Protein AF-A0AAE9XHF4-F1 (afdb_monomer_lite)

Radius of gyration: 21.57 Å; chains: 1; bounding box: 37×37×73 Å

pLDDT: mean 84.26, std 21.68, range [35.44, 98.69]

Structure (mmCIF, N/CA/C/O backbone):
data_AF-A0AAE9XHF4-F1
#
_entry.id   AF-A0AAE9XHF4-F1
#
loop_
_atom_site.group_PDB
_atom_site.id
_atom_site.type_symbol
_atom_site.label_atom_id
_atom_site.label_alt_id
_atom_site.label_comp_id
_atom_site.label_asym_id
_atom_site.label_entity_id
_atom_site.label_seq_id
_atom_site.pdbx_PDB_ins_code
_atom_site.Cartn_x
_atom_site.Cartn_y
_atom_site.Cartn_z
_atom_site.occupancy
_atom_site.B_iso_or_equiv
_atom_site.auth_seq_id
_atom_site.auth_comp_id
_atom_site.auth_asym_id
_atom_site.auth_atom_id
_atom_site.pdbx_PDB_model_num
ATOM 1 N N . MET A 1 1 ? -15.917 -6.146 20.370 1.00 50.03 1 MET A N 1
ATOM 2 C CA . MET A 1 1 ? -14.619 -5.453 20.470 1.00 50.03 1 MET A CA 1
ATOM 3 C C . MET A 1 1 ? -14.500 -4.550 19.257 1.00 50.03 1 MET A C 1
ATOM 5 O O . MET A 1 1 ? -14.924 -4.972 18.187 1.00 50.03 1 MET A O 1
ATOM 9 N N . SER A 1 2 ? -14.067 -3.302 19.431 1.00 59.19 2 SER A N 1
ATOM 10 C CA . SER A 1 2 ? -13.837 -2.384 18.309 1.00 59.19 2 SER A CA 1
ATOM 11 C C . SER A 1 2 ? -12.349 -2.402 18.007 1.00 59.19 2 SER A C 1
ATOM 13 O O . SER A 1 2 ? -11.557 -2.112 18.896 1.00 59.19 2 SER A O 1
ATOM 15 N N . THR A 1 3 ? -11.976 -2.785 16.794 1.00 84.31 3 THR A N 1
ATOM 16 C CA . THR A 1 3 ? -10.595 -2.738 16.309 1.00 84.31 3 THR A CA 1
ATOM 17 C C . THR A 1 3 ? -10.245 -1.310 15.860 1.00 84.31 3 THR A C 1
ATOM 19 O O . THR A 1 3 ? -11.133 -0.449 15.740 1.00 84.31 3 THR A O 1
ATOM 22 N N . LEU A 1 4 ? -8.955 -1.014 15.664 1.00 89.94 4 LEU A N 1
ATOM 23 C CA . LEU A 1 4 ? -8.476 0.340 15.371 1.00 89.94 4 LEU A CA 1
ATOM 24 C C . LEU A 1 4 ? -9.158 0.912 14.124 1.00 89.94 4 LEU A C 1
ATOM 26 O O . LEU A 1 4 ? -9.802 1.959 14.200 1.00 89.94 4 LEU A O 1
ATOM 30 N N . PHE A 1 5 ? -9.062 0.230 12.986 1.00 93.06 5 PHE A N 1
ATOM 31 C CA . PHE A 1 5 ? -9.560 0.743 11.716 1.00 93.06 5 PHE A CA 1
ATOM 32 C C . PHE A 1 5 ? -11.078 0.684 11.596 1.00 93.06 5 PHE A C 1
ATOM 34 O O . PHE A 1 5 ? -11.662 1.591 11.005 1.00 93.06 5 PHE A O 1
ATOM 41 N N . ASN A 1 6 ? -11.736 -0.275 12.249 1.00 89.19 6 ASN A N 1
ATOM 42 C CA . ASN A 1 6 ? -13.190 -0.247 12.431 1.00 89.19 6 ASN A CA 1
ATOM 43 C C . ASN A 1 6 ? -13.623 1.043 13.150 1.00 89.19 6 ASN A C 1
ATOM 45 O O . ASN A 1 6 ? -14.569 1.705 12.736 1.00 89.19 6 ASN A O 1
ATOM 49 N N . THR A 1 7 ? -12.865 1.484 14.158 1.00 90.25 7 THR A N 1
ATOM 50 C CA . THR A 1 7 ? -13.109 2.766 14.836 1.00 90.25 7 THR A CA 1
ATOM 51 C C . THR A 1 7 ? -12.780 3.968 13.941 1.00 90.25 7 THR A C 1
ATOM 53 O O . THR A 1 7 ? -13.546 4.933 13.896 1.00 90.25 7 THR A O 1
ATOM 56 N N . VAL A 1 8 ? -11.659 3.929 13.210 1.00 91.88 8 VAL A N 1
ATOM 57 C CA . VAL A 1 8 ? -11.243 4.998 12.282 1.00 91.88 8 VAL A CA 1
ATOM 58 C C . VAL A 1 8 ? -12.274 5.211 11.177 1.00 91.88 8 VAL A C 1
ATOM 60 O O . VAL A 1 8 ? -12.548 6.360 10.837 1.00 91.88 8 VAL A O 1
ATOM 63 N N . GLN A 1 9 ? -12.902 4.151 10.666 1.00 92.88 9 GLN A N 1
ATOM 64 C CA . GLN A 1 9 ? -13.886 4.238 9.585 1.00 92.88 9 GLN A CA 1
ATOM 65 C C . GLN A 1 9 ? -15.046 5.194 9.909 1.00 92.88 9 GLN A C 1
ATOM 67 O O . GLN A 1 9 ? -15.503 5.911 9.025 1.00 92.88 9 GLN A O 1
ATOM 72 N N . TYR A 1 10 ? -15.480 5.271 11.172 1.00 92.25 10 TYR A N 1
ATOM 73 C CA . TYR A 1 10 ? -16.533 6.203 11.609 1.00 92.25 10 TYR A CA 1
ATOM 74 C C . TYR A 1 10 ? -16.034 7.629 11.888 1.00 92.25 10 TYR A C 1
ATOM 76 O O . TYR A 1 10 ? -16.845 8.531 12.095 1.00 92.25 10 TYR A O 1
ATOM 84 N N . ARG A 1 11 ? -14.713 7.838 11.943 1.00 92.12 11 ARG A N 1
ATOM 85 C CA . ARG A 1 11 ? -14.077 9.144 12.184 1.00 92.12 11 ARG A CA 1
ATOM 86 C C . ARG A 1 11 ? -13.703 9.860 10.886 1.00 92.12 11 ARG A C 1
ATOM 88 O O . ARG A 1 11 ? -13.531 11.078 10.913 1.00 92.12 11 ARG A O 1
ATOM 95 N N . LEU A 1 12 ? -13.563 9.134 9.778 1.00 94.50 12 LEU A N 1
ATOM 96 C CA . LEU A 1 12 ? -13.273 9.730 8.476 1.00 94.50 12 LEU A CA 1
ATOM 97 C C . LEU A 1 12 ? -14.547 10.345 7.865 1.00 94.50 12 LEU A C 1
ATOM 99 O O . LEU A 1 12 ? -15.610 9.725 7.921 1.00 94.50 12 LEU A O 1
ATOM 103 N N . PRO A 1 13 ? -14.467 11.548 7.267 1.00 95.44 13 PRO A N 1
ATOM 104 C CA . PRO A 1 13 ? -15.610 12.182 6.604 1.00 95.44 13 PRO A CA 1
ATOM 105 C C . PRO A 1 13 ? -16.019 11.483 5.297 1.00 95.44 13 PRO A C 1
ATOM 107 O O . PRO A 1 13 ? -17.166 11.602 4.868 1.00 95.44 13 PRO A O 1
ATOM 110 N N . ASP A 1 14 ? -15.093 10.763 4.667 1.00 97.06 14 ASP A N 1
ATOM 111 C CA . ASP A 1 14 ? -15.282 10.009 3.432 1.00 97.06 14 ASP A CA 1
ATOM 112 C C . ASP A 1 14 ? -14.264 8.854 3.344 1.00 97.06 14 ASP A C 1
ATOM 114 O O . ASP A 1 14 ? -13.507 8.594 4.282 1.00 97.06 14 ASP A O 1
ATOM 118 N N . LYS A 1 15 ? -14.280 8.122 2.226 1.00 96.56 15 LYS A N 1
ATOM 119 C CA . LYS A 1 15 ? -13.363 7.003 1.954 1.00 96.56 15 LYS A CA 1
ATOM 120 C C . LYS A 1 15 ? -12.218 7.384 1.006 1.00 96.56 15 LYS A C 1
ATOM 122 O O . LYS A 1 15 ? -11.612 6.493 0.414 1.00 96.56 15 LYS A O 1
ATOM 127 N N . ASP A 1 16 ? -11.964 8.677 0.806 1.00 97.69 16 ASP A N 1
ATOM 128 C CA . ASP A 1 16 ? -10.903 9.144 -0.085 1.00 97.69 16 ASP A CA 1
ATOM 129 C C . ASP A 1 16 ? -9.519 8.786 0.478 1.00 97.69 16 ASP A C 1
ATOM 131 O O . ASP A 1 16 ? -9.270 8.845 1.688 1.00 97.69 16 ASP A O 1
ATOM 135 N N . ILE A 1 17 ? -8.603 8.395 -0.407 1.00 97.81 17 ILE A N 1
ATOM 136 C CA . ILE A 1 17 ? -7.257 7.981 -0.018 1.00 97.81 17 ILE A CA 1
ATOM 137 C C . ILE A 1 17 ? -6.465 9.119 0.629 1.00 97.81 17 ILE A C 1
ATOM 139 O O . ILE A 1 17 ? -5.714 8.872 1.570 1.00 97.81 17 ILE A O 1
ATOM 143 N N . GLN A 1 18 ? -6.637 10.364 0.182 1.00 97.75 18 GLN A N 1
ATOM 144 C CA . GLN A 1 18 ? -5.961 11.511 0.783 1.00 97.75 18 GLN A CA 1
ATOM 145 C C . GLN A 1 18 ? -6.497 11.777 2.183 1.00 97.75 18 GLN A C 1
ATOM 147 O O . GLN A 1 18 ? -5.702 11.947 3.102 1.00 97.75 18 GLN A O 1
ATOM 152 N N . THR A 1 19 ? -7.818 11.718 2.372 1.00 97.56 19 THR A N 1
ATOM 153 C CA . THR A 1 19 ? -8.439 11.828 3.700 1.00 97.56 19 THR A CA 1
ATOM 154 C C . THR A 1 19 ? -7.870 10.781 4.660 1.00 97.56 19 THR A C 1
ATOM 156 O O . THR A 1 19 ? -7.498 11.102 5.791 1.00 97.56 19 THR A O 1
ATOM 159 N N . PHE A 1 20 ? -7.744 9.532 4.204 1.00 97.38 20 PHE A N 1
ATOM 160 C CA . PHE A 1 20 ? -7.154 8.449 4.989 1.00 97.38 20 PHE A CA 1
ATOM 161 C C . PHE A 1 20 ? -5.676 8.701 5.337 1.00 97.38 20 PHE A C 1
ATOM 163 O O . PHE A 1 20 ? -5.280 8.564 6.495 1.00 97.38 20 PHE A O 1
ATOM 170 N N . LEU A 1 21 ? -4.860 9.099 4.356 1.00 97.00 21 LEU A N 1
ATOM 171 C CA . LEU A 1 21 ? -3.438 9.388 4.560 1.00 97.00 21 LEU A CA 1
ATOM 172 C C . LEU A 1 21 ? -3.224 10.563 5.521 1.00 97.00 21 LEU A C 1
ATOM 174 O O . LEU A 1 21 ? -2.420 10.450 6.446 1.00 97.00 21 LEU A O 1
ATOM 178 N N . SER A 1 22 ? -3.979 11.653 5.356 1.00 96.38 22 SER A N 1
ATOM 179 C CA . SER A 1 22 ? -3.949 12.794 6.274 1.00 96.38 22 SER A CA 1
ATOM 180 C C . SER A 1 22 ? -4.311 12.374 7.695 1.00 96.38 22 SER A C 1
ATOM 182 O O . SER A 1 22 ? -3.623 12.761 8.636 1.00 96.38 22 SER A O 1
ATOM 184 N N . TYR A 1 23 ? -5.322 11.518 7.864 1.00 95.56 23 TYR A N 1
ATOM 185 C CA . TYR A 1 23 ? -5.697 11.017 9.183 1.00 95.56 23 TYR A CA 1
ATOM 186 C C . TYR A 1 23 ? -4.564 10.223 9.856 1.00 95.56 23 TYR A C 1
ATOM 188 O O . TYR A 1 23 ? -4.276 10.455 11.031 1.00 95.56 23 TYR A O 1
ATOM 196 N N . ILE A 1 24 ? -3.903 9.307 9.134 1.00 94.69 24 ILE A N 1
ATOM 197 C CA . ILE A 1 24 ? -2.755 8.542 9.662 1.00 94.69 24 ILE A CA 1
ATOM 198 C C . ILE A 1 24 ? -1.639 9.484 10.118 1.00 94.69 24 ILE A C 1
ATOM 200 O O . ILE A 1 24 ? -1.100 9.317 11.215 1.00 94.69 24 ILE A O 1
ATOM 204 N N . GLU A 1 25 ? -1.304 10.476 9.292 1.00 93.12 25 GLU A N 1
ATOM 205 C CA . GLU A 1 25 ? -0.224 11.426 9.563 1.00 93.12 25 GLU A CA 1
ATOM 206 C C . GLU A 1 25 ? -0.540 12.325 10.766 1.00 93.12 25 GLU A C 1
ATOM 208 O O . GLU A 1 25 ? 0.283 12.457 11.676 1.00 93.12 25 GLU A O 1
ATOM 213 N N . GLU A 1 26 ? -1.748 12.889 10.829 1.00 94.25 26 GLU A N 1
ATOM 214 C CA . GLU A 1 26 ? -2.201 13.739 11.937 1.00 94.25 26 GLU A CA 1
ATOM 215 C C . GLU A 1 26 ? -2.242 12.983 13.267 1.00 94.25 26 GLU A C 1
ATOM 217 O O . GLU A 1 26 ? -1.858 13.516 14.312 1.00 94.25 26 GLU A O 1
ATOM 222 N N . ARG A 1 27 ? -2.678 11.719 13.232 1.00 93.00 27 ARG A N 1
ATOM 223 C CA . ARG A 1 27 ? -2.734 10.840 14.406 1.00 93.00 27 ARG A CA 1
ATOM 224 C C . ARG A 1 27 ? -1.404 10.177 14.734 1.00 93.00 27 ARG A C 1
ATOM 226 O O . ARG A 1 27 ? -1.327 9.507 15.760 1.00 93.00 27 ARG A O 1
ATOM 233 N N . LYS A 1 28 ? -0.364 10.393 13.921 1.00 93.12 28 LYS A N 1
ATOM 234 C CA . LYS A 1 28 ? 0.971 9.808 14.108 1.00 93.12 28 LYS A CA 1
ATOM 235 C C . LYS A 1 28 ? 0.924 8.281 14.233 1.00 93.12 28 LYS A C 1
ATOM 237 O O . LYS A 1 28 ? 1.626 7.690 15.052 1.00 93.12 28 LYS A O 1
ATOM 242 N N . LEU A 1 29 ? 0.077 7.643 13.427 1.00 92.38 29 LEU A N 1
ATOM 243 C CA . LEU A 1 29 ? 0.008 6.188 13.344 1.00 92.38 29 LEU A CA 1
ATOM 244 C C . LEU A 1 29 ? 1.203 5.697 12.522 1.00 92.38 29 LEU A C 1
ATOM 246 O O . LEU A 1 29 ? 1.213 5.808 11.301 1.00 92.38 29 LEU A O 1
ATOM 250 N N . PHE A 1 30 ? 2.237 5.201 13.200 1.00 93.19 30 PHE A N 1
ATOM 251 C CA . PHE A 1 30 ? 3.497 4.802 12.559 1.00 93.19 30 PHE A CA 1
ATOM 252 C C . PHE A 1 30 ? 3.612 3.303 12.292 1.00 93.19 30 PHE A C 1
ATOM 254 O O . PHE A 1 30 ? 4.368 2.903 11.406 1.00 93.19 30 PHE A O 1
ATOM 261 N N . GLN A 1 31 ? 2.878 2.482 13.042 1.00 93.25 31 GLN A N 1
ATOM 262 C CA . GLN A 1 31 ? 2.877 1.030 12.904 1.00 93.25 31 GLN A CA 1
ATOM 263 C C . GLN A 1 31 ? 1.512 0.442 13.254 1.00 93.25 31 GLN A C 1
ATOM 265 O O . GLN A 1 31 ? 0.739 1.063 13.987 1.00 93.25 31 GLN A O 1
ATOM 270 N N . TYR A 1 32 ? 1.244 -0.762 12.759 1.00 92.94 32 TYR A N 1
ATOM 271 C CA . TYR A 1 32 ? 0.038 -1.516 13.064 1.00 92.94 32 TYR A CA 1
ATOM 272 C C . TYR A 1 32 ? 0.301 -3.030 13.031 1.00 92.94 32 TYR A C 1
ATOM 274 O O . TYR A 1 32 ? 1.010 -3.512 12.145 1.00 92.94 32 TYR A O 1
ATOM 282 N N . LEU A 1 33 ? -0.255 -3.759 14.010 1.00 90.00 33 LEU A N 1
ATOM 283 C CA . LEU A 1 33 ? -0.089 -5.214 14.214 1.00 90.00 33 LEU A CA 1
ATOM 284 C C . LEU A 1 33 ? 1.372 -5.695 14.250 1.00 90.00 33 LEU A C 1
ATOM 286 O O . LEU A 1 33 ? 1.655 -6.828 13.878 1.00 90.00 33 LEU A O 1
ATOM 290 N N . ASP A 1 34 ? 2.310 -4.807 14.600 1.00 89.44 34 ASP A N 1
ATOM 291 C CA . ASP A 1 34 ? 3.765 -5.031 14.519 1.00 89.44 34 ASP A CA 1
ATOM 292 C C . ASP A 1 34 ? 4.263 -5.578 13.164 1.00 89.44 34 ASP A C 1
ATOM 294 O O . ASP A 1 34 ? 5.392 -6.051 13.035 1.00 89.44 34 ASP A O 1
ATOM 298 N N . TYR A 1 35 ? 3.432 -5.456 12.129 1.00 93.88 35 TYR A N 1
ATOM 299 C CA . TYR A 1 35 ? 3.652 -6.014 10.801 1.00 93.88 35 TYR A CA 1
ATOM 300 C C . TYR A 1 35 ? 3.649 -4.925 9.731 1.00 93.88 35 TYR A C 1
ATOM 302 O O . TYR A 1 35 ? 4.462 -4.948 8.807 1.00 93.88 35 TYR A O 1
ATOM 310 N N . PHE A 1 36 ? 2.765 -3.936 9.866 1.00 96.88 36 PHE A N 1
ATOM 311 C CA . PHE A 1 36 ? 2.630 -2.840 8.918 1.00 96.88 36 PHE A CA 1
ATOM 312 C C . PHE A 1 36 ? 3.314 -1.586 9.443 1.00 96.88 36 PHE A C 1
ATOM 314 O O . PHE A 1 36 ? 2.937 -1.038 10.475 1.00 96.88 36 PHE A O 1
ATOM 321 N N . LEU A 1 37 ? 4.284 -1.086 8.688 1.00 97.00 37 LEU A N 1
ATOM 322 C CA . LEU A 1 37 ? 4.872 0.232 8.864 1.00 97.00 37 LEU A CA 1
ATOM 323 C C . LEU A 1 37 ? 4.036 1.256 8.092 1.00 97.00 37 LEU A C 1
ATOM 325 O O . LEU A 1 37 ? 3.896 1.168 6.872 1.00 97.00 37 LEU A O 1
ATOM 329 N N . LEU A 1 38 ? 3.512 2.245 8.810 1.00 96.75 38 LEU A N 1
ATOM 330 C CA . LEU A 1 38 ? 2.694 3.346 8.290 1.00 96.75 38 LEU A CA 1
ATOM 331 C C . LEU A 1 38 ? 3.466 4.677 8.246 1.00 96.75 38 LEU A C 1
ATOM 333 O O . LEU A 1 38 ? 2.997 5.647 7.654 1.00 96.75 38 LEU A O 1
ATOM 337 N N . ASP A 1 39 ? 4.678 4.732 8.814 1.00 94.94 39 ASP A N 1
ATOM 338 C CA . ASP A 1 39 ? 5.567 5.898 8.732 1.00 94.94 39 ASP A CA 1
ATOM 339 C C . ASP A 1 39 ? 6.149 6.074 7.314 1.00 94.94 39 ASP A C 1
ATOM 341 O O . ASP A 1 39 ? 7.280 5.682 7.002 1.00 94.94 39 ASP A O 1
ATOM 345 N N . ARG A 1 40 ? 5.345 6.688 6.441 1.00 94.69 40 ARG A N 1
ATOM 346 C CA . ARG A 1 40 ? 5.658 6.950 5.028 1.00 94.69 40 ARG A CA 1
ATOM 347 C C . ARG A 1 40 ? 6.942 7.748 4.839 1.00 94.69 40 ARG A C 1
ATOM 349 O O . ARG A 1 40 ? 7.667 7.511 3.876 1.00 94.69 40 ARG A O 1
ATOM 356 N N . GLN A 1 41 ? 7.266 8.657 5.757 1.00 94.00 41 GLN A N 1
ATOM 357 C CA . GLN A 1 41 ? 8.495 9.447 5.662 1.00 94.00 41 GLN A CA 1
ATOM 358 C C . GLN A 1 41 ? 9.745 8.566 5.756 1.00 94.00 41 GLN A C 1
ATOM 360 O O . GLN A 1 41 ? 10.764 8.887 5.145 1.00 94.00 41 GLN A O 1
ATOM 365 N N . ARG A 1 42 ? 9.665 7.440 6.475 1.00 93.88 42 ARG A N 1
ATOM 366 C CA . ARG A 1 42 ? 10.776 6.491 6.594 1.00 93.88 42 ARG A CA 1
ATOM 367 C C . ARG A 1 42 ? 10.910 5.576 5.390 1.00 93.88 42 ARG A C 1
ATOM 369 O O . ARG A 1 42 ? 12.035 5.359 4.947 1.00 93.88 42 ARG A O 1
ATOM 376 N N . PHE A 1 43 ? 9.807 5.024 4.882 1.00 96.38 43 PHE A N 1
ATOM 377 C CA . PHE A 1 43 ? 9.889 3.959 3.878 1.00 96.38 43 PHE A CA 1
ATOM 378 C C . PHE A 1 43 ? 9.727 4.419 2.426 1.00 96.38 43 PHE A C 1
ATOM 380 O O . PHE A 1 43 ? 10.176 3.708 1.528 1.00 96.38 43 PHE A O 1
ATOM 387 N N . LEU A 1 44 ? 9.124 5.583 2.150 1.00 97.44 44 LEU A N 1
ATOM 388 C CA . LEU A 1 44 ? 8.958 6.051 0.767 1.00 97.44 44 LEU A CA 1
ATOM 389 C C . LEU A 1 44 ? 10.286 6.270 0.021 1.00 97.44 44 LEU A C 1
ATOM 391 O O . LEU A 1 44 ? 10.346 5.896 -1.150 1.00 97.44 44 LEU A O 1
ATOM 395 N N . PRO A 1 45 ? 11.361 6.807 0.640 1.00 97.81 45 PRO A N 1
ATOM 396 C CA . PRO A 1 45 ? 12.652 6.905 -0.041 1.00 97.81 45 PRO A CA 1
ATOM 397 C C . PRO A 1 45 ? 13.196 5.536 -0.472 1.00 97.81 45 PRO A C 1
ATOM 399 O O . PRO A 1 45 ? 13.708 5.400 -1.578 1.00 97.81 45 PRO A O 1
ATOM 402 N N . GLN A 1 46 ? 13.023 4.512 0.372 1.00 96.69 46 GLN A N 1
ATOM 403 C CA . GLN A 1 46 ? 13.439 3.137 0.067 1.00 96.69 46 GLN A CA 1
ATOM 404 C C . GLN A 1 46 ? 12.597 2.549 -1.064 1.00 96.69 46 GLN A C 1
ATOM 406 O O . GLN A 1 46 ? 13.152 1.986 -1.995 1.00 96.69 46 GLN A O 1
ATOM 411 N N . PHE A 1 47 ? 11.277 2.757 -1.040 1.00 98.06 47 PHE A N 1
ATOM 412 C CA . PHE A 1 47 ? 10.394 2.345 -2.133 1.00 98.06 47 PHE A CA 1
ATOM 413 C C . PHE A 1 47 ? 10.841 2.936 -3.481 1.00 98.06 47 PHE A C 1
ATOM 415 O O . PHE A 1 47 ? 10.892 2.236 -4.488 1.00 98.06 47 PHE A O 1
ATOM 422 N N . GLN A 1 48 ? 11.198 4.224 -3.509 1.00 97.62 48 GLN A N 1
ATOM 423 C CA . GLN A 1 48 ? 11.668 4.896 -4.725 1.00 97.62 48 GLN A CA 1
ATOM 424 C C . GLN A 1 48 ? 13.022 4.361 -5.207 1.00 97.62 48 GLN A C 1
ATOM 426 O O . GLN A 1 48 ? 13.226 4.199 -6.414 1.00 97.62 48 GLN A O 1
ATOM 431 N N . GLU A 1 49 ? 13.940 4.080 -4.282 1.00 97.50 49 GLU A N 1
ATOM 432 C CA . GLU A 1 49 ? 15.237 3.476 -4.588 1.00 97.50 49 GLU A CA 1
ATOM 433 C C . GLU A 1 49 ? 15.073 2.056 -5.145 1.00 97.50 49 GLU A C 1
ATOM 435 O O . GLU A 1 49 ? 15.619 1.754 -6.206 1.00 97.50 49 GLU A O 1
ATOM 440 N N . GLU A 1 50 ? 14.262 1.219 -4.495 1.00 97.56 50 GLU A N 1
ATOM 441 C CA . GLU A 1 50 ? 13.961 -0.154 -4.915 1.00 97.56 50 GLU A CA 1
ATOM 442 C C . GLU A 1 50 ? 13.286 -0.179 -6.295 1.00 97.56 50 GLU A C 1
ATOM 444 O O . GLU A 1 50 ? 13.741 -0.893 -7.188 1.00 97.56 50 GLU A O 1
ATOM 449 N N . MET A 1 51 ? 12.285 0.678 -6.522 1.00 97.31 51 MET A N 1
ATOM 450 C CA . MET A 1 51 ? 11.626 0.823 -7.825 1.00 97.31 51 MET A CA 1
ATOM 451 C C . MET A 1 51 ? 12.609 1.230 -8.931 1.00 97.31 51 MET A C 1
ATOM 453 O O . MET A 1 51 ? 12.527 0.738 -10.054 1.00 97.31 51 MET A O 1
ATOM 457 N N . THR A 1 52 ? 13.551 2.126 -8.622 1.00 97.06 52 THR A N 1
ATOM 458 C CA . THR A 1 52 ? 14.576 2.570 -9.580 1.00 97.06 52 THR A CA 1
ATOM 459 C C . THR A 1 52 ? 15.579 1.457 -9.869 1.00 97.06 52 THR A C 1
ATOM 461 O O . THR A 1 52 ? 15.960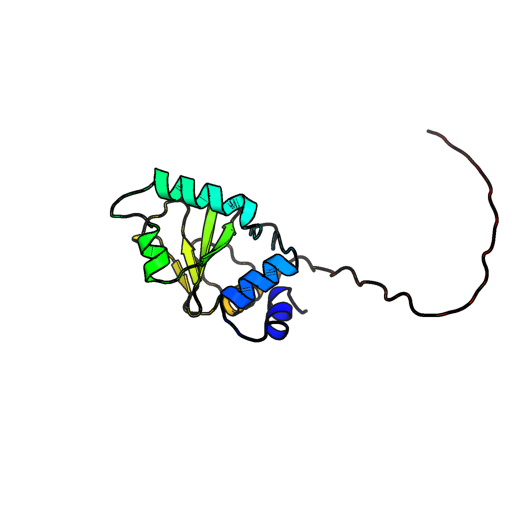 1.245 -11.019 1.00 97.06 52 THR A O 1
ATOM 464 N N . TYR A 1 53 ? 16.006 0.736 -8.834 1.00 97.00 53 TYR A N 1
ATOM 465 C CA . TYR A 1 53 ? 16.974 -0.347 -8.944 1.00 97.00 53 TYR A CA 1
ATOM 466 C C . TYR A 1 53 ? 16.421 -1.553 -9.717 1.00 97.00 53 TYR A C 1
ATOM 468 O O . TYR A 1 53 ? 17.136 -2.156 -10.515 1.00 97.00 53 TYR A O 1
ATOM 476 N N . LEU A 1 54 ? 15.142 -1.878 -9.513 1.00 96.56 54 LEU A N 1
ATOM 477 C CA . LEU A 1 54 ? 14.445 -3.001 -10.147 1.00 96.56 54 LEU A CA 1
ATOM 478 C C . LEU A 1 54 ? 13.788 -2.630 -11.487 1.00 96.56 54 LEU A C 1
ATOM 480 O O . LEU A 1 54 ? 13.035 -3.431 -12.046 1.00 96.56 54 LEU A O 1
ATOM 484 N N . ALA A 1 55 ? 14.031 -1.424 -12.005 1.00 96.44 55 ALA A N 1
ATOM 485 C CA . ALA A 1 55 ? 13.346 -0.909 -13.183 1.00 96.44 55 ALA A CA 1
ATOM 486 C C . ALA A 1 55 ? 13.549 -1.801 -14.422 1.00 96.44 55 ALA A C 1
ATOM 488 O O . ALA A 1 55 ? 14.668 -2.057 -14.871 1.00 96.44 55 ALA A O 1
ATOM 489 N N . SER A 1 56 ? 12.437 -2.251 -14.999 1.00 96.88 56 SER A N 1
ATOM 490 C CA . SER A 1 56 ? 12.358 -3.042 -16.225 1.00 96.88 56 SER A CA 1
ATOM 491 C C . SER A 1 56 ? 10.968 -2.890 -16.846 1.00 96.88 56 SER A C 1
ATOM 493 O O . SER A 1 56 ? 10.040 -2.415 -16.195 1.00 96.88 56 SER A O 1
ATOM 495 N N . ASP A 1 57 ? 10.780 -3.390 -18.066 1.00 96.62 57 ASP A N 1
ATOM 496 C CA . ASP A 1 57 ? 9.465 -3.403 -18.729 1.00 96.62 57 ASP A CA 1
ATOM 497 C C . ASP A 1 57 ? 8.422 -4.291 -18.017 1.00 96.62 57 ASP A C 1
ATOM 499 O O . ASP A 1 57 ? 7.237 -4.252 -18.341 1.00 96.62 57 ASP A O 1
ATOM 503 N N . THR A 1 58 ? 8.858 -5.118 -17.062 1.00 96.88 58 THR A N 1
ATOM 504 C CA . THR A 1 58 ? 8.012 -6.081 -16.338 1.00 96.88 58 THR A CA 1
ATOM 505 C C . THR A 1 58 ? 7.792 -5.720 -14.873 1.00 96.88 58 THR A C 1
ATOM 507 O O . THR A 1 58 ? 7.130 -6.471 -14.154 1.00 96.88 58 THR A O 1
ATOM 510 N N . THR A 1 59 ? 8.356 -4.602 -14.414 1.00 97.94 59 THR A N 1
ATOM 511 C CA . THR A 1 59 ? 8.263 -4.139 -13.027 1.00 97.94 59 THR A CA 1
ATOM 512 C C . THR A 1 59 ? 7.493 -2.826 -12.929 1.00 97.94 59 THR A C 1
ATOM 514 O O . THR A 1 59 ? 7.322 -2.100 -13.911 1.00 97.94 59 THR A O 1
ATOM 517 N N . ILE A 1 60 ? 6.964 -2.534 -11.740 1.00 96.94 60 ILE A N 1
ATOM 518 C CA . ILE A 1 60 ? 6.273 -1.278 -11.460 1.00 96.94 60 ILE A CA 1
ATOM 519 C C . ILE A 1 60 ? 7.211 -0.102 -11.725 1.00 96.94 60 ILE A C 1
ATOM 521 O O . ILE A 1 60 ? 8.391 -0.116 -11.384 1.00 96.94 60 ILE A O 1
ATOM 525 N N . SER A 1 61 ? 6.635 0.950 -12.297 1.00 96.56 61 SER A N 1
ATOM 526 C CA . SER A 1 61 ? 7.283 2.239 -12.501 1.00 96.56 61 SER A CA 1
ATOM 527 C C . SER A 1 61 ? 6.461 3.360 -11.872 1.00 96.56 61 SER A C 1
ATOM 529 O O . SER A 1 61 ? 5.269 3.203 -11.600 1.00 96.56 61 SER A O 1
ATOM 531 N N . GLN A 1 62 ? 7.065 4.541 -11.727 1.00 96.56 62 GLN A N 1
ATOM 532 C CA . GLN A 1 62 ? 6.332 5.732 -11.293 1.00 96.56 62 GLN A CA 1
ATOM 533 C C . GLN A 1 62 ? 5.149 6.040 -12.228 1.00 96.56 62 GLN A C 1
ATOM 535 O O . GLN A 1 62 ? 4.062 6.360 -11.761 1.00 96.56 62 GLN A O 1
ATOM 540 N N . ALA A 1 63 ? 5.320 5.845 -13.541 1.00 96.88 63 ALA A N 1
ATOM 541 C CA . ALA A 1 63 ? 4.254 6.056 -14.519 1.00 96.88 63 ALA A CA 1
ATOM 542 C C . ALA A 1 63 ? 3.047 5.131 -14.287 1.00 96.88 63 ALA A C 1
ATOM 544 O O . ALA A 1 63 ? 1.908 5.546 -14.506 1.00 96.88 63 ALA A O 1
ATOM 545 N N . PHE A 1 64 ? 3.276 3.897 -13.822 1.00 97.00 64 PHE A N 1
ATOM 546 C CA . PHE A 1 64 ? 2.196 2.990 -13.432 1.00 97.00 64 PHE A CA 1
ATOM 547 C C . PHE A 1 64 ? 1.404 3.558 -12.248 1.00 97.00 64 PHE A C 1
ATOM 549 O O . PHE A 1 64 ? 0.177 3.602 -12.315 1.00 97.00 64 PHE A O 1
ATOM 556 N N . LEU A 1 65 ? 2.085 4.040 -11.204 1.00 97.50 65 LEU A N 1
ATOM 557 C CA . LEU A 1 65 ? 1.429 4.639 -10.037 1.00 97.50 65 LEU A CA 1
ATOM 558 C C . LEU A 1 65 ? 0.637 5.891 -10.419 1.00 97.50 65 LEU A C 1
ATOM 560 O O . LEU A 1 65 ? -0.523 6.017 -10.036 1.00 97.50 65 LEU A O 1
ATOM 564 N N . ASP A 1 66 ? 1.228 6.768 -11.230 1.00 97.88 66 ASP A N 1
ATOM 565 C CA . ASP A 1 66 ? 0.603 8.020 -11.661 1.00 97.88 66 ASP A CA 1
ATOM 566 C C . ASP A 1 66 ? -0.644 7.766 -12.519 1.00 97.88 66 ASP A C 1
ATOM 568 O O . ASP A 1 66 ? -1.677 8.400 -12.312 1.00 97.88 66 ASP A O 1
ATOM 572 N N . THR A 1 67 ? -0.569 6.805 -13.448 1.00 97.50 67 THR A N 1
ATOM 573 C CA . THR A 1 67 ? -1.679 6.444 -14.352 1.00 97.50 67 THR A CA 1
ATOM 574 C C . THR A 1 67 ? -2.889 5.909 -13.590 1.00 97.50 67 THR A C 1
ATOM 576 O O . THR A 1 67 ? -4.026 6.177 -13.970 1.00 97.50 67 THR A O 1
ATOM 579 N N . HIS A 1 68 ? -2.652 5.156 -12.516 1.00 97.31 68 HIS A N 1
ATOM 580 C CA . HIS A 1 68 ? -3.710 4.550 -11.705 1.00 97.31 68 HIS A CA 1
ATOM 581 C C . HIS A 1 68 ? -4.037 5.359 -10.443 1.00 97.31 68 HIS A C 1
ATOM 583 O O . HIS A 1 68 ? -4.887 4.945 -9.650 1.00 97.31 68 HIS A O 1
ATOM 589 N N . HIS A 1 69 ? -3.374 6.505 -10.259 1.00 97.94 69 HIS A N 1
ATOM 590 C CA . HIS A 1 69 ? -3.485 7.367 -9.085 1.00 97.94 69 HIS A CA 1
ATOM 591 C C . HIS A 1 69 ? -3.255 6.625 -7.758 1.00 97.94 69 HIS A C 1
ATOM 593 O O . HIS A 1 69 ? -3.938 6.878 -6.765 1.00 97.94 69 HIS A O 1
ATOM 599 N N . TYR A 1 70 ? -2.309 5.683 -7.739 1.00 98.38 70 TYR A N 1
ATOM 600 C CA . TYR A 1 70 ? -1.965 4.948 -6.527 1.00 98.38 70 TYR A CA 1
ATOM 601 C C . TYR A 1 70 ? -1.045 5.764 -5.621 1.00 98.38 70 TYR A C 1
ATOM 603 O O . TYR A 1 70 ? -0.018 6.296 -6.043 1.00 98.38 70 TYR A O 1
ATOM 611 N N . HIS A 1 71 ? -1.369 5.765 -4.334 1.00 98.38 71 HIS A N 1
ATOM 612 C CA . HIS A 1 71 ? -0.524 6.272 -3.267 1.00 98.38 71 HIS A CA 1
ATOM 613 C C . HIS A 1 71 ? -0.008 5.106 -2.436 1.00 98.38 71 HIS A C 1
ATOM 615 O O . HIS A 1 71 ? -0.800 4.295 -1.966 1.00 98.38 71 HIS A O 1
ATOM 621 N N . VAL A 1 72 ? 1.306 5.029 -2.221 1.00 98.12 72 VAL A N 1
ATOM 622 C CA . VAL A 1 72 ? 1.887 4.032 -1.313 1.00 98.12 72 VAL A CA 1
ATOM 623 C C . VAL A 1 72 ? 1.557 4.421 0.131 1.00 98.12 72 VAL A C 1
ATOM 625 O O . VAL A 1 72 ? 1.858 5.538 0.575 1.00 98.12 72 VAL A O 1
ATOM 628 N N . VAL A 1 73 ? 0.903 3.499 0.832 1.00 98.12 73 VAL A N 1
ATOM 629 C CA . VAL A 1 73 ? 0.271 3.694 2.140 1.00 98.12 73 VAL A CA 1
ATOM 630 C C . VAL A 1 73 ? 1.087 3.067 3.258 1.00 98.12 73 VAL A C 1
ATOM 632 O O . VAL A 1 73 ? 1.291 3.708 4.285 1.00 98.12 73 VAL A O 1
ATOM 635 N N . SER A 1 74 ? 1.567 1.840 3.063 1.00 98.12 74 SER A N 1
ATOM 636 C CA . SER A 1 74 ? 2.310 1.103 4.085 1.00 98.12 74 SER A CA 1
ATOM 637 C C . SER A 1 74 ? 3.364 0.189 3.474 1.00 98.12 74 SER A C 1
ATOM 639 O O . SER A 1 74 ? 3.331 -0.115 2.280 1.00 98.12 74 SER A O 1
ATOM 641 N N . ARG A 1 75 ? 4.269 -0.288 4.325 1.00 98.06 75 ARG A N 1
ATOM 642 C CA . ARG A 1 75 ? 5.231 -1.353 4.031 1.00 98.06 75 ARG A CA 1
ATOM 643 C C . ARG A 1 75 ? 5.067 -2.475 5.054 1.00 98.06 75 ARG A C 1
ATOM 645 O O . ARG A 1 75 ? 4.856 -2.177 6.224 1.00 98.06 75 ARG A O 1
ATOM 652 N N . THR A 1 76 ? 5.160 -3.734 4.653 1.00 97.38 76 THR A N 1
ATOM 653 C CA . THR A 1 76 ? 5.209 -4.876 5.576 1.00 97.38 76 THR A CA 1
ATOM 654 C C . THR A 1 76 ? 6.636 -5.107 6.074 1.00 97.38 76 THR A C 1
ATOM 656 O O . THR A 1 76 ? 7.608 -4.690 5.437 1.00 97.38 76 THR A O 1
ATOM 659 N N . ILE A 1 77 ? 6.801 -5.804 7.200 1.00 95.12 77 ILE A N 1
ATOM 660 C CA . ILE A 1 77 ? 8.134 -6.220 7.676 1.00 95.12 77 ILE A CA 1
ATOM 661 C C . ILE A 1 77 ? 8.863 -7.145 6.685 1.00 95.12 77 ILE A C 1
ATOM 663 O O . ILE A 1 77 ? 10.093 -7.152 6.656 1.00 95.12 77 ILE A O 1
ATOM 667 N N . ASP A 1 78 ? 8.122 -7.874 5.843 1.00 94.00 78 ASP A N 1
ATOM 668 C CA . ASP A 1 78 ? 8.667 -8.790 4.830 1.00 94.00 78 ASP A CA 1
ATOM 669 C C . ASP A 1 78 ? 9.192 -8.070 3.576 1.00 94.00 78 ASP A C 1
ATOM 671 O O . ASP A 1 78 ? 9.887 -8.673 2.743 1.00 94.00 78 ASP A O 1
ATOM 675 N N . GLY A 1 79 ? 8.916 -6.765 3.482 1.00 95.88 79 GLY A N 1
ATOM 676 C CA . GLY A 1 79 ? 9.397 -5.874 2.434 1.00 95.88 79 GLY A CA 1
ATOM 677 C C . GLY A 1 79 ? 8.380 -5.568 1.338 1.00 95.88 79 GLY A C 1
ATOM 678 O O . GLY A 1 79 ? 8.742 -4.859 0.405 1.00 95.88 79 GLY A O 1
ATOM 679 N N . ASP A 1 80 ? 7.146 -6.055 1.449 1.00 97.88 80 ASP A N 1
ATOM 680 C CA . ASP A 1 80 ? 6.077 -5.762 0.495 1.00 97.88 80 ASP A CA 1
ATOM 681 C C . ASP A 1 80 ? 5.425 -4.412 0.812 1.00 97.88 80 ASP A C 1
ATOM 683 O O . ASP A 1 80 ? 5.552 -3.874 1.915 1.00 97.88 80 ASP A O 1
ATOM 687 N N . TYR A 1 81 ? 4.718 -3.836 -0.153 1.00 98.50 81 TYR A N 1
ATOM 688 C CA . TYR A 1 81 ? 4.089 -2.527 -0.017 1.00 98.50 81 TYR A CA 1
ATOM 689 C C . TYR A 1 81 ? 2.591 -2.605 -0.267 1.00 98.50 81 TYR A C 1
ATOM 691 O O . TYR A 1 81 ? 2.135 -3.346 -1.132 1.00 98.50 81 TYR A O 1
ATOM 699 N N . LEU A 1 82 ? 1.824 -1.782 0.445 1.00 98.44 82 LEU A N 1
ATOM 700 C CA . LEU A 1 82 ? 0.440 -1.497 0.085 1.00 98.44 82 LEU A CA 1
ATOM 701 C C . LEU A 1 82 ? 0.379 -0.139 -0.594 1.00 98.44 82 LEU A C 1
ATOM 703 O O . LEU A 1 82 ? 0.844 0.861 -0.040 1.00 98.44 82 LEU A O 1
ATOM 707 N N . ALA A 1 83 ? -0.244 -0.090 -1.763 1.00 98.56 83 ALA A N 1
ATOM 708 C CA . ALA A 1 83 ? -0.645 1.152 -2.398 1.00 98.56 83 ALA A CA 1
ATOM 709 C C . ALA A 1 83 ? -2.152 1.151 -2.652 1.00 98.56 83 ALA A C 1
ATOM 711 O O . ALA A 1 83 ? -2.777 0.099 -2.737 1.00 98.56 83 ALA A O 1
ATOM 712 N N . ALA A 1 84 ? -2.761 2.329 -2.741 1.00 98.62 84 ALA A N 1
ATOM 713 C CA . ALA A 1 84 ? -4.191 2.432 -2.990 1.00 98.62 84 ALA A CA 1
ATOM 714 C C . ALA A 1 84 ? -4.584 3.724 -3.687 1.00 98.62 84 ALA A C 1
ATOM 716 O O . ALA A 1 84 ? -3.894 4.739 -3.608 1.00 98.62 84 ALA A O 1
ATOM 717 N N . ASN A 1 85 ? -5.723 3.654 -4.360 1.00 98.38 85 ASN A N 1
ATOM 718 C CA . ASN A 1 85 ? -6.489 4.802 -4.812 1.00 98.38 85 ASN A CA 1
ATOM 719 C C . ASN A 1 85 ? -7.863 4.777 -4.113 1.00 98.38 85 ASN A C 1
ATOM 721 O O . ASN A 1 85 ? -8.064 4.058 -3.133 1.00 98.38 85 ASN A O 1
ATOM 725 N N . ASN A 1 86 ? -8.822 5.560 -4.602 1.00 98.12 86 ASN A N 1
ATOM 726 C CA . ASN A 1 86 ? -10.143 5.678 -3.975 1.00 98.12 86 ASN A CA 1
ATOM 727 C C . ASN A 1 86 ? -11.023 4.426 -4.121 1.00 98.12 86 ASN A C 1
ATOM 729 O O . ASN A 1 86 ? -12.089 4.361 -3.512 1.00 98.12 86 ASN A O 1
ATOM 733 N N . GLN A 1 87 ? -10.632 3.457 -4.950 1.00 97.81 87 GLN A N 1
ATOM 734 C CA . GLN A 1 87 ? -11.470 2.316 -5.317 1.00 97.81 87 GLN A CA 1
ATOM 735 C C . GLN A 1 87 ? -10.804 0.967 -5.070 1.00 97.81 87 GLN A C 1
ATOM 737 O O . GLN A 1 87 ? -11.511 -0.037 -4.999 1.00 97.81 87 GLN A O 1
ATOM 742 N N . GLN A 1 88 ? -9.476 0.923 -4.991 1.00 98.25 88 GLN A N 1
ATOM 743 C CA . GLN A 1 88 ? -8.731 -0.322 -4.971 1.00 98.25 88 GLN A CA 1
ATOM 744 C C . GLN A 1 88 ? -7.456 -0.202 -4.137 1.00 98.25 88 GLN A C 1
ATOM 746 O O . GLN A 1 88 ? -6.753 0.812 -4.188 1.00 98.25 88 GLN A O 1
ATOM 751 N N . VAL A 1 89 ? -7.139 -1.284 -3.433 1.00 98.69 89 VAL A N 1
ATOM 752 C CA . VAL A 1 89 ? -5.840 -1.536 -2.810 1.00 98.69 89 VAL A CA 1
ATOM 753 C C . VAL A 1 89 ? -5.058 -2.518 -3.673 1.00 98.69 89 VAL A C 1
ATOM 755 O O . VAL A 1 89 ? -5.625 -3.470 -4.208 1.00 98.69 89 VAL A O 1
ATOM 758 N N . VAL A 1 90 ? -3.757 -2.292 -3.800 1.00 98.56 90 VAL A N 1
ATOM 759 C CA . VAL A 1 90 ? -2.815 -3.202 -4.443 1.00 98.56 90 VAL A CA 1
ATOM 760 C C . VAL A 1 90 ? -1.695 -3.552 -3.469 1.00 98.56 90 VAL A C 1
ATOM 762 O O . VAL A 1 90 ? -1.082 -2.665 -2.867 1.00 98.56 90 VAL A O 1
ATOM 765 N N . VAL A 1 91 ? -1.430 -4.847 -3.321 1.00 98.50 91 VAL A N 1
ATOM 766 C CA . VAL A 1 91 ? -0.205 -5.352 -2.703 1.00 98.50 91 VAL A CA 1
ATOM 767 C C . VAL A 1 91 ? 0.855 -5.406 -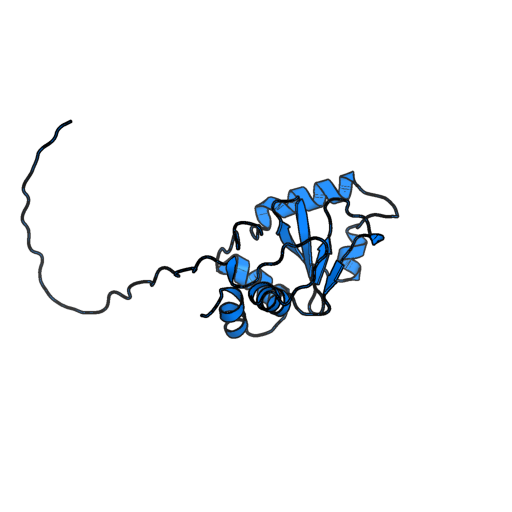3.790 1.00 98.50 91 VAL A C 1
ATOM 769 O O . VAL A 1 91 ? 0.658 -6.002 -4.850 1.00 98.50 91 VAL A O 1
ATOM 772 N N . ILE A 1 92 ? 1.974 -4.748 -3.525 1.00 98.38 92 ILE A N 1
ATOM 773 C CA . ILE A 1 92 ? 3.155 -4.711 -4.372 1.00 98.38 92 ILE A CA 1
ATOM 774 C C . ILE A 1 92 ? 4.211 -5.575 -3.688 1.00 98.38 92 ILE A C 1
ATOM 776 O O . ILE A 1 92 ? 4.795 -5.131 -2.693 1.00 98.38 92 ILE A O 1
ATOM 780 N N . PRO A 1 93 ? 4.477 -6.790 -4.191 1.00 97.62 93 PRO A N 1
ATOM 781 C CA . PRO A 1 93 ? 5.529 -7.618 -3.636 1.00 97.62 93 PRO A CA 1
ATOM 782 C C . PRO A 1 93 ? 6.889 -6.947 -3.807 1.00 97.62 93 PRO A C 1
ATOM 784 O O . PRO A 1 93 ? 7.115 -6.222 -4.780 1.00 97.62 93 PRO A O 1
ATOM 787 N N . LYS A 1 94 ? 7.844 -7.261 -2.933 1.00 95.94 94 LYS A N 1
ATOM 788 C CA . LYS A 1 94 ? 9.225 -6.745 -3.007 1.00 95.94 94 LYS A CA 1
ATOM 789 C C . LYS A 1 94 ? 9.966 -7.032 -4.324 1.00 95.94 94 LYS A C 1
ATOM 791 O O . LYS A 1 94 ? 11.039 -6.483 -4.551 1.00 95.94 94 LYS A O 1
ATOM 796 N N . SER A 1 95 ? 9.432 -7.909 -5.182 1.00 95.94 95 SER A N 1
ATOM 797 C CA . SER A 1 95 ? 9.940 -8.150 -6.542 1.00 95.94 95 SER A CA 1
ATOM 798 C C . SER A 1 95 ? 9.593 -7.025 -7.524 1.00 95.94 95 SER A C 1
ATOM 800 O O . SER A 1 95 ? 10.232 -6.909 -8.568 1.00 95.94 95 SER A O 1
ATOM 802 N N . PHE A 1 96 ? 8.578 -6.212 -7.209 1.00 97.88 96 PHE A N 1
ATOM 803 C CA . PHE A 1 96 ? 7.997 -5.169 -8.055 1.00 97.88 96 PHE A CA 1
ATOM 804 C C . PHE A 1 96 ? 7.424 -5.676 -9.387 1.00 97.88 96 PHE A C 1
ATOM 806 O O . PHE A 1 96 ? 7.047 -4.859 -10.225 1.00 97.88 96 PHE A O 1
ATOM 813 N N . HIS A 1 97 ? 7.325 -6.988 -9.621 1.00 97.81 97 HIS A N 1
ATOM 814 C CA . HIS A 1 97 ? 6.820 -7.516 -10.887 1.00 97.81 97 HIS A CA 1
ATOM 815 C C . HIS A 1 97 ? 5.320 -7.262 -11.054 1.00 97.81 97 HIS A C 1
ATOM 817 O O . HIS A 1 97 ? 4.515 -7.570 -10.181 1.00 97.81 97 HIS A O 1
ATOM 823 N N . LEU A 1 98 ? 4.935 -6.756 -12.229 1.00 97.25 98 LEU A N 1
ATOM 824 C CA . LEU A 1 98 ? 3.544 -6.414 -12.552 1.00 97.25 98 LEU A CA 1
ATOM 825 C C . LEU A 1 98 ? 2.598 -7.625 -12.507 1.00 97.25 98 LEU A C 1
ATOM 827 O O . LEU A 1 98 ? 1.416 -7.468 -12.226 1.00 97.25 98 LEU A O 1
ATOM 831 N N . ASN A 1 99 ? 3.113 -8.823 -12.788 1.00 96.81 99 ASN A N 1
ATOM 832 C CA . ASN A 1 99 ? 2.321 -10.056 -12.793 1.00 96.81 99 ASN A CA 1
ATOM 833 C C . ASN A 1 99 ? 2.076 -10.625 -11.389 1.00 96.81 99 ASN A C 1
ATOM 835 O O . ASN A 1 99 ? 1.206 -11.479 -11.244 1.00 96.81 99 ASN A O 1
ATOM 839 N N . ASP A 1 100 ? 2.829 -10.161 -10.390 1.00 97.00 100 ASP A N 1
ATOM 840 C CA . ASP A 1 100 ? 2.744 -10.652 -9.013 1.00 97.00 100 ASP A CA 1
ATOM 841 C C . ASP A 1 100 ? 1.849 -9.748 -8.147 1.00 97.00 100 ASP A C 1
ATOM 843 O O . ASP A 1 100 ? 1.697 -9.983 -6.954 1.00 97.00 100 ASP A O 1
ATOM 847 N N . LEU A 1 101 ? 1.268 -8.691 -8.724 1.00 97.88 101 LEU A N 1
ATOM 848 C CA . LEU A 1 101 ? 0.421 -7.757 -7.990 1.00 97.88 101 LEU A CA 1
ATOM 849 C C . LEU A 1 101 ? -0.892 -8.411 -7.577 1.00 97.88 101 LEU A C 1
ATOM 851 O O . LEU A 1 101 ? -1.567 -9.061 -8.377 1.00 97.88 101 LEU A O 1
ATOM 855 N N . GLU A 1 102 ? -1.286 -8.163 -6.335 1.00 98.25 102 GLU A N 1
ATOM 856 C CA . GLU A 1 102 ? -2.558 -8.621 -5.793 1.00 98.25 102 GLU A CA 1
ATOM 857 C C . GLU A 1 102 ? -3.482 -7.430 -5.558 1.00 98.25 102 GLU A C 1
ATOM 859 O O . GLU A 1 102 ? -3.078 -6.416 -4.993 1.00 98.25 102 GLU A O 1
ATOM 864 N N . TYR A 1 103 ? -4.729 -7.543 -6.011 1.00 98.19 103 TYR A N 1
ATOM 865 C CA . TYR A 1 103 ? -5.669 -6.429 -6.065 1.00 98.19 103 TYR A CA 1
ATOM 866 C C . TYR A 1 103 ? -6.923 -6.703 -5.239 1.00 98.19 103 TYR A C 1
ATOM 868 O O . TYR A 1 103 ? -7.581 -7.729 -5.409 1.00 98.19 103 TYR A O 1
ATOM 876 N N . PHE A 1 104 ? -7.331 -5.715 -4.447 1.00 98.38 104 PHE A N 1
ATOM 877 C CA . PHE A 1 104 ? -8.564 -5.730 -3.667 1.00 98.38 104 PHE A CA 1
ATOM 878 C C . PHE A 1 104 ? -9.450 -4.564 -4.092 1.00 98.38 104 PHE A C 1
ATOM 880 O O . PHE A 1 104 ? -9.092 -3.404 -3.898 1.00 98.38 104 PHE A O 1
ATOM 887 N N . ASN A 1 105 ? -10.617 -4.862 -4.671 1.00 97.75 105 ASN A N 1
ATOM 888 C CA . ASN A 1 105 ? -11.563 -3.871 -5.206 1.00 97.75 105 ASN A CA 1
ATOM 889 C C . ASN A 1 105 ? -12.360 -3.165 -4.096 1.00 97.75 105 ASN A C 1
ATOM 891 O O . ASN A 1 105 ? -13.585 -3.275 -4.032 1.00 97.75 105 ASN A O 1
ATOM 895 N N . MET A 1 106 ? -11.655 -2.478 -3.203 1.00 98.06 106 MET A N 1
ATOM 896 C CA . MET A 1 106 ? -12.231 -1.674 -2.135 1.00 98.06 106 MET A CA 1
ATOM 897 C C . MET A 1 106 ? -11.320 -0.492 -1.764 1.00 98.06 106 MET A C 1
ATOM 899 O O . MET A 1 106 ? -10.107 -0.562 -1.973 1.00 98.06 106 MET A O 1
ATOM 903 N N . PRO A 1 107 ? -11.879 0.590 -1.193 1.00 98.06 107 PRO A N 1
ATOM 904 C CA . PRO A 1 107 ? -11.097 1.685 -0.628 1.00 98.06 107 PRO A CA 1
ATOM 905 C C . PRO A 1 107 ? -10.192 1.223 0.519 1.00 98.06 107 PRO A C 1
ATOM 907 O O . PRO A 1 107 ? -10.515 0.277 1.237 1.00 98.06 107 PRO A O 1
ATOM 910 N N . MET A 1 108 ? -9.105 1.958 0.763 1.00 98.06 108 MET A N 1
ATOM 911 C CA . MET A 1 108 ? -8.101 1.591 1.770 1.00 98.06 108 MET A CA 1
ATOM 912 C C . MET A 1 108 ? -8.677 1.406 3.183 1.00 98.06 108 MET A C 1
ATOM 914 O O . MET A 1 108 ? -8.329 0.449 3.867 1.00 98.06 108 MET A O 1
ATOM 918 N N . ILE A 1 109 ? -9.587 2.277 3.630 1.00 97.56 109 ILE A N 1
ATOM 919 C CA . ILE A 1 109 ? -10.191 2.111 4.961 1.00 97.56 109 ILE A CA 1
ATOM 920 C C . ILE A 1 109 ? -11.010 0.817 5.067 1.00 97.56 109 ILE A C 1
ATOM 922 O O . ILE A 1 109 ? -10.952 0.143 6.089 1.00 97.56 109 ILE A O 1
ATOM 926 N N . ASP A 1 110 ? -11.730 0.438 4.009 1.00 97.75 110 ASP A N 1
ATOM 927 C CA . ASP A 1 110 ? -12.517 -0.797 3.999 1.00 97.75 110 ASP A CA 1
ATOM 928 C C . ASP A 1 110 ? -11.602 -2.027 3.982 1.00 97.75 110 ASP A C 1
ATOM 930 O O . ASP A 1 110 ? -11.899 -3.005 4.661 1.00 97.75 110 ASP A O 1
ATOM 934 N N . PHE A 1 111 ? -10.467 -1.946 3.277 1.00 97.81 111 PHE A N 1
ATOM 935 C CA . PHE A 1 111 ? -9.436 -2.982 3.287 1.00 97.81 111 PHE A CA 1
ATOM 936 C C . PHE A 1 111 ? -8.901 -3.241 4.696 1.00 97.81 111 PHE A C 1
ATOM 938 O O . PHE A 1 111 ? -8.869 -4.390 5.125 1.00 97.81 111 PHE A O 1
ATOM 945 N N . TRP A 1 112 ? -8.548 -2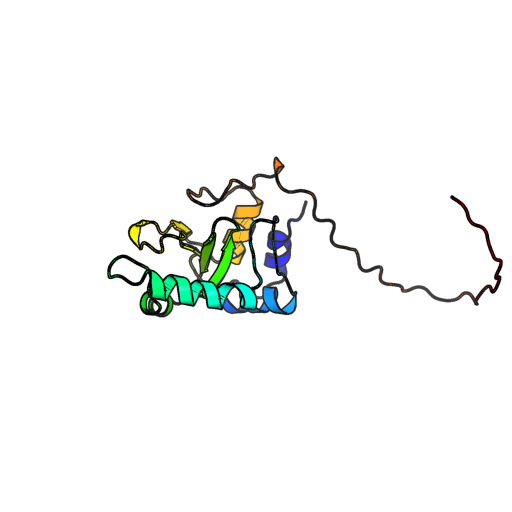.198 5.452 1.00 96.31 112 TRP A N 1
ATOM 946 C CA . TRP A 1 112 ? -8.085 -2.378 6.831 1.00 96.31 112 TRP A CA 1
ATOM 947 C C . TRP A 1 112 ? -9.157 -2.973 7.744 1.00 96.31 112 TRP A C 1
ATOM 949 O O . TRP A 1 112 ? -8.849 -3.836 8.560 1.00 96.31 112 TRP A O 1
ATOM 959 N N . VAL A 1 113 ? -10.420 -2.559 7.595 1.00 95.00 113 VAL A N 1
ATOM 960 C CA . VAL A 1 113 ? -11.527 -3.148 8.365 1.00 95.00 113 VAL A CA 1
ATOM 961 C C . VAL A 1 113 ? -11.740 -4.621 8.009 1.00 95.00 113 VAL A C 1
ATOM 963 O O . VAL A 1 113 ? -12.019 -5.423 8.896 1.00 95.00 113 VAL A O 1
ATOM 966 N N . ALA A 1 114 ? -11.633 -4.988 6.732 1.00 94.88 114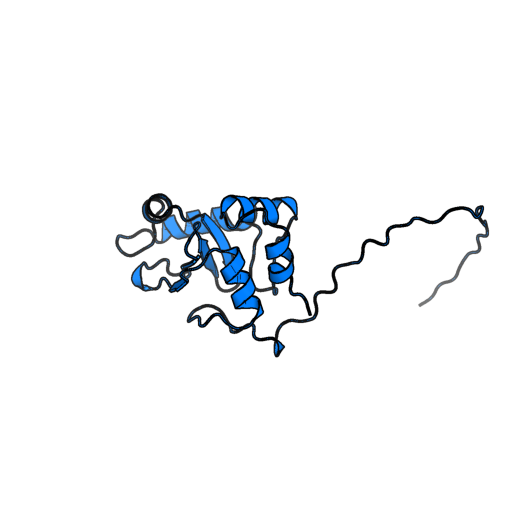 ALA A N 1
ATOM 967 C CA . ALA A 1 114 ? -11.725 -6.379 6.297 1.00 94.88 114 ALA A CA 1
ATOM 968 C C . ALA A 1 114 ? -10.540 -7.204 6.822 1.00 94.88 114 ALA A C 1
ATOM 970 O O . ALA A 1 114 ? -10.735 -8.315 7.313 1.00 94.88 114 ALA A O 1
ATOM 971 N N . LEU A 1 115 ? -9.328 -6.640 6.800 1.00 93.88 115 LEU A N 1
ATOM 972 C CA . LEU A 1 115 ? -8.131 -7.268 7.357 1.00 93.88 115 LEU A CA 1
ATOM 973 C C . LEU A 1 115 ? -8.319 -7.563 8.850 1.00 93.88 115 LEU A C 1
ATOM 975 O O . LEU A 1 115 ? -8.059 -8.673 9.300 1.00 93.88 115 LEU A O 1
ATOM 979 N N . GLU A 1 116 ? -8.868 -6.599 9.592 1.00 91.06 116 GLU A N 1
ATOM 980 C CA . GLU A 1 116 ? -9.197 -6.729 11.016 1.00 91.06 116 GLU A CA 1
ATOM 981 C C . GLU A 1 116 ? -10.209 -7.822 11.346 1.00 91.06 116 GLU A C 1
ATOM 983 O O . GLU A 1 116 ? -10.264 -8.313 12.472 1.00 91.06 116 GLU A O 1
ATOM 988 N N . LYS A 1 117 ? -11.026 -8.206 10.370 1.00 90.69 117 LYS A N 1
ATOM 989 C CA . LYS A 1 117 ? -12.031 -9.256 10.521 1.00 90.69 117 LYS A CA 1
ATOM 990 C C . LYS A 1 117 ? -11.551 -10.616 10.019 1.00 90.69 117 LYS A C 1
ATOM 992 O O . LYS A 1 117 ? -12.322 -11.570 10.098 1.00 90.69 117 LYS A O 1
ATOM 997 N N . GLY A 1 118 ? -10.327 -10.714 9.492 1.00 90.88 118 GLY A N 1
ATOM 998 C CA . GLY A 1 118 ? -9.863 -11.911 8.786 1.00 90.88 118 GLY A CA 1
ATOM 999 C C . GLY A 1 118 ? -10.642 -12.174 7.489 1.00 90.88 118 GLY A C 1
ATOM 1000 O O . GLY A 1 118 ? -10.828 -13.319 7.096 1.00 90.88 118 GLY A O 1
ATOM 1001 N N . GLU A 1 119 ? -11.165 -11.125 6.842 1.00 93.19 119 GLU A N 1
ATOM 1002 C CA . GLU A 1 119 ? -11.942 -11.220 5.592 1.00 93.19 119 GLU A CA 1
ATOM 1003 C C . GLU A 1 119 ? -11.068 -11.042 4.334 1.00 93.19 119 GLU A C 1
ATOM 1005 O O . GLU A 1 119 ? -11.568 -11.129 3.212 1.00 93.19 119 GLU A O 1
ATOM 1010 N N . ILE A 1 120 ? -9.769 -10.779 4.508 1.00 94.81 120 ILE A N 1
ATOM 1011 C CA . ILE A 1 120 ? -8.799 -10.654 3.417 1.00 94.81 120 ILE A CA 1
ATOM 1012 C C . ILE A 1 120 ? -8.186 -12.025 3.129 1.00 94.81 120 ILE A C 1
ATOM 1014 O O . ILE A 1 120 ? -7.410 -12.547 3.922 1.00 94.81 120 ILE A O 1
ATOM 1018 N N . ASP A 1 121 ? -8.519 -12.578 1.967 1.00 93.88 121 ASP A N 1
ATOM 1019 C CA . ASP A 1 121 ? -7.828 -13.728 1.380 1.00 93.88 121 ASP A CA 1
ATOM 1020 C C . ASP A 1 121 ? -6.673 -13.199 0.521 1.00 93.88 121 ASP A C 1
ATOM 1022 O O . ASP A 1 121 ? -6.912 -12.603 -0.532 1.00 93.88 121 ASP A O 1
ATOM 1026 N N . SER A 1 122 ? -5.441 -13.326 1.020 1.00 94.50 122 SER A N 1
ATOM 1027 C CA . SER A 1 122 ? -4.235 -12.789 0.384 1.00 94.50 122 SER A CA 1
ATOM 1028 C C . SER A 1 122 ? -3.158 -13.855 0.229 1.00 94.50 122 SER A C 1
ATOM 1030 O O . SER A 1 122 ? -2.947 -14.688 1.109 1.00 94.50 122 SER A O 1
ATOM 1032 N N . GLN A 1 123 ? -2.432 -13.800 -0.887 1.00 93.75 123 GLN A N 1
ATOM 1033 C CA . GLN A 1 123 ? -1.257 -14.644 -1.121 1.00 93.75 123 GLN A CA 1
ATOM 1034 C C . GLN A 1 123 ? 0.007 -14.123 -0.424 1.00 93.75 123 GLN A C 1
ATOM 1036 O O . GLN A 1 123 ? 0.951 -14.890 -0.222 1.00 93.75 123 GLN A O 1
ATOM 1041 N N . PHE A 1 124 ? 0.039 -12.832 -0.088 1.00 92.69 124 PHE A N 1
ATOM 1042 C CA . PHE A 1 124 ? 1.218 -12.148 0.451 1.00 92.69 124 PHE A CA 1
ATOM 1043 C C . PHE A 1 124 ? 1.058 -11.746 1.914 1.00 92.69 124 PHE A C 1
ATOM 1045 O O . PHE A 1 124 ? 2.035 -11.731 2.657 1.00 92.69 124 PHE A O 1
ATOM 1052 N N . LEU A 1 125 ? -0.160 -11.412 2.333 1.00 92.94 125 LEU A N 1
ATOM 1053 C CA . LEU A 1 125 ? -0.445 -10.973 3.691 1.00 92.94 125 LEU A CA 1
ATOM 1054 C C . LEU A 1 125 ? -0.867 -12.165 4.554 1.00 92.94 125 LEU A C 1
ATOM 1056 O O . LEU A 1 125 ? -1.584 -13.045 4.075 1.00 92.94 125 LEU A O 1
ATOM 1060 N N . PRO A 1 126 ? -0.454 -12.207 5.830 1.00 87.12 126 PRO A N 1
ATOM 1061 C CA . PRO A 1 126 ? -0.897 -13.254 6.733 1.00 87.12 126 PRO A CA 1
ATOM 1062 C C . PRO A 1 126 ? -2.374 -13.066 7.107 1.00 87.12 126 PRO A C 1
ATOM 1064 O O . PRO A 1 126 ? -2.922 -11.963 7.047 1.00 87.12 126 PRO A O 1
ATOM 1067 N N . ASP A 1 127 ? -3.007 -14.158 7.531 1.00 84.38 127 ASP A N 1
ATOM 1068 C CA . ASP A 1 127 ? -4.355 -14.123 8.092 1.00 84.38 127 ASP A CA 1
ATOM 1069 C C . ASP A 1 127 ? -4.309 -13.538 9.512 1.00 84.38 127 ASP A C 1
ATOM 1071 O O . ASP A 1 127 ? -3.694 -14.107 10.417 1.00 84.38 127 ASP A O 1
ATOM 1075 N N . PHE A 1 128 ? -4.960 -12.389 9.692 1.00 78.00 128 PHE A N 1
ATOM 1076 C CA . PHE A 1 128 ? -5.091 -11.698 10.975 1.00 78.00 128 PHE A CA 1
ATOM 1077 C C . PHE A 1 128 ? -6.445 -11.951 11.648 1.00 78.00 128 PHE A C 1
ATOM 1079 O O . PHE A 1 128 ? -6.941 -11.095 12.384 1.00 78.00 128 PHE A O 1
ATOM 1086 N N . SER A 1 129 ? -7.062 -13.109 11.399 1.00 66.25 129 SER A N 1
ATOM 1087 C CA . SER A 1 129 ? -8.257 -13.548 12.118 1.00 66.25 129 SER A CA 1
ATOM 1088 C C . SER A 1 129 ? -8.119 -13.372 13.639 1.00 66.25 129 SER A C 1
ATOM 1090 O O . SER A 1 129 ? -7.021 -13.358 14.202 1.00 66.25 129 SER A O 1
ATOM 1092 N N . SER A 1 130 ? -9.266 -13.197 14.305 1.00 55.81 130 SER A N 1
ATOM 1093 C CA . SER A 1 130 ? -9.403 -12.660 15.671 1.00 55.81 130 SER A CA 1
ATOM 1094 C C . SER A 1 130 ? -8.535 -13.303 16.758 1.00 55.81 130 SER A C 1
ATOM 1096 O O . SER A 1 130 ? -8.371 -12.705 17.814 1.00 55.81 130 SER A O 1
ATOM 1098 N N . ASP A 1 131 ? -7.990 -14.494 16.524 1.00 54.44 131 ASP A N 1
ATOM 1099 C CA . ASP A 1 131 ? -7.119 -15.191 17.472 1.00 54.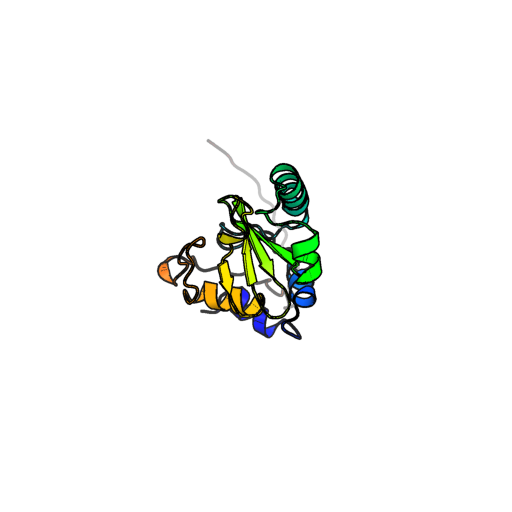44 131 ASP A CA 1
ATOM 1100 C C . ASP A 1 131 ? -5.697 -14.589 17.546 1.00 54.44 131 ASP A C 1
ATOM 1102 O O . ASP A 1 131 ? -4.963 -14.891 18.486 1.00 54.44 131 ASP A O 1
ATOM 1106 N N . MET A 1 132 ? -5.307 -13.729 16.592 1.00 52.75 132 MET A N 1
ATOM 1107 C CA . MET A 1 132 ? -3.959 -13.140 16.484 1.00 52.75 132 MET A CA 1
ATOM 1108 C C . MET A 1 132 ? -3.886 -11.644 16.843 1.00 52.75 132 MET A C 1
ATOM 1110 O O . MET A 1 132 ? -2.790 -11.084 16.885 1.00 52.75 132 MET A O 1
ATOM 1114 N N . MET A 1 133 ? -5.017 -10.974 17.092 1.00 57.00 133 MET A N 1
ATOM 1115 C CA . MET A 1 133 ? -5.033 -9.565 17.504 1.00 57.00 133 MET A CA 1
ATOM 1116 C C . MET A 1 133 ? -5.041 -9.461 19.030 1.00 57.00 133 MET A C 1
ATOM 1118 O O . MET A 1 133 ? -6.084 -9.633 19.655 1.00 57.00 133 MET A O 1
ATOM 1122 N N . GLU A 1 134 ? -3.884 -9.178 19.635 1.00 54.31 134 GLU A N 1
ATOM 1123 C CA . GLU A 1 134 ? -3.831 -8.779 21.046 1.00 54.31 134 GLU A CA 1
ATOM 1124 C C . GLU A 1 134 ? -4.626 -7.477 21.250 1.00 54.31 134 GLU A C 1
ATOM 1126 O O . GLU A 1 134 ? -4.525 -6.536 20.457 1.00 54.31 134 GLU A O 1
ATOM 1131 N N . ASP A 1 135 ? -5.445 -7.447 22.306 1.00 48.16 135 ASP A N 1
ATOM 1132 C CA . ASP A 1 135 ? -6.314 -6.327 22.667 1.00 48.16 135 ASP A CA 1
ATOM 1133 C C . ASP A 1 135 ? -5.516 -5.011 22.744 1.00 48.16 135 ASP A C 1
ATOM 1135 O O . ASP A 1 135 ? -4.721 -4.789 23.659 1.00 48.16 135 ASP A O 1
ATOM 1139 N N . ILE A 1 136 ? -5.745 -4.099 21.794 1.00 52.81 136 ILE A N 1
ATOM 1140 C CA . ILE A 1 136 ? -5.229 -2.730 21.885 1.00 52.81 136 ILE A CA 1
ATOM 1141 C C . ILE A 1 136 ? -6.099 -1.983 22.907 1.00 52.81 136 ILE A C 1
ATOM 1143 O O . ILE A 1 136 ? -7.154 -1.445 22.566 1.00 52.81 136 ILE A O 1
ATOM 1147 N N . GLU A 1 137 ? -5.668 -1.935 24.169 1.00 42.00 137 GLU A N 1
ATOM 1148 C CA . GLU A 1 137 ? -6.163 -0.936 25.119 1.00 42.00 137 GLU A CA 1
ATOM 1149 C C . GLU A 1 137 ? -5.635 0.442 24.680 1.00 42.00 137 GLU A C 1
ATOM 1151 O O . GLU A 1 137 ? -4.458 0.761 24.860 1.00 42.00 137 GLU A O 1
ATOM 1156 N N . GLU A 1 138 ? -6.487 1.279 24.070 1.00 46.09 138 GLU A N 1
ATOM 1157 C CA . GLU A 1 138 ? -6.172 2.707 23.941 1.00 46.09 138 GLU A CA 1
ATOM 1158 C C . GLU A 1 138 ? -5.914 3.261 25.358 1.00 46.09 138 GLU A C 1
ATOM 1160 O O . GLU A 1 138 ? -6.743 3.042 26.249 1.00 46.09 138 GLU A O 1
ATOM 116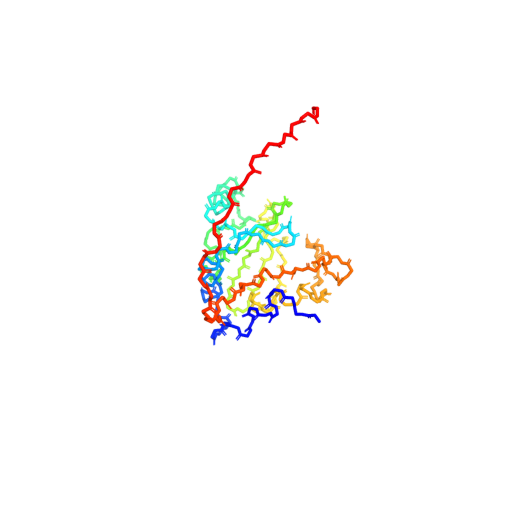5 N N . PRO A 1 139 ? -4.808 3.991 25.609 1.00 37.66 139 PRO A N 1
ATOM 1166 C CA . PRO A 1 139 ? -4.641 4.688 26.871 1.00 37.66 139 PRO A CA 1
ATOM 1167 C C . PRO A 1 139 ? -5.774 5.706 26.986 1.00 37.66 139 PRO A C 1
ATOM 1169 O O . PRO A 1 139 ? -5.840 6.682 26.239 1.00 37.66 139 PRO A O 1
ATOM 1172 N N . ILE A 1 140 ? -6.691 5.443 27.912 1.00 42.25 140 ILE A N 1
ATOM 1173 C CA . ILE A 1 140 ? -7.760 6.364 28.268 1.00 42.25 140 ILE A CA 1
ATOM 1174 C C . ILE A 1 140 ? -7.059 7.624 28.779 1.00 42.25 140 ILE A C 1
ATOM 1176 O O . ILE A 1 140 ? -6.424 7.596 29.835 1.00 42.25 140 ILE A O 1
ATOM 1180 N N . GLU A 1 141 ? -7.129 8.728 28.032 1.00 41.72 141 GLU A N 1
ATOM 1181 C CA . GLU A 1 141 ? -6.813 10.033 28.604 1.00 41.72 141 GLU A CA 1
ATOM 1182 C C . GLU A 1 141 ? -7.812 10.259 29.741 1.00 41.72 141 GLU A C 1
ATOM 1184 O O . GLU A 1 141 ? -8.986 10.557 29.511 1.00 41.72 141 GLU A O 1
ATOM 1189 N N . GLU A 1 142 ? -7.364 10.063 30.983 1.00 39.53 142 GLU A N 1
ATOM 1190 C CA . GLU A 1 142 ? -8.115 10.485 32.155 1.00 39.53 142 GLU A CA 1
ATOM 1191 C C . GLU A 1 142 ? -8.333 11.995 32.041 1.00 39.53 142 GLU A C 1
ATOM 1193 O O . GLU A 1 142 ? -7.452 12.812 32.328 1.00 39.53 142 GLU A O 1
ATOM 1198 N N . SER A 1 143 ? -9.534 12.380 31.604 1.00 39.03 143 SER A N 1
ATOM 1199 C CA . SER A 1 143 ? -10.011 13.747 31.709 1.00 39.03 143 SER A CA 1
ATOM 1200 C C . SER A 1 143 ? -10.076 14.087 33.197 1.00 39.03 143 SER A C 1
ATOM 1202 O O . SER A 1 143 ? -11.031 13.749 33.901 1.00 39.03 143 SER A O 1
ATOM 1204 N N . SER A 1 144 ? -9.029 14.729 33.698 1.00 40.78 144 SER A N 1
ATOM 1205 C CA . SER A 1 144 ? -8.967 15.239 35.060 1.00 40.78 144 SER A CA 1
ATOM 1206 C C . SER A 1 144 ? -9.875 16.461 35.174 1.00 40.78 144 SER A C 1
ATOM 1208 O O . SER A 1 144 ? -9.453 17.611 35.098 1.00 40.78 144 SER A O 1
ATOM 1210 N N . THR A 1 145 ? -11.166 16.206 35.370 1.00 39.12 145 THR A N 1
ATOM 1211 C CA . THR A 1 145 ? -12.108 17.210 35.860 1.00 39.12 145 THR A CA 1
ATOM 1212 C C . THR A 1 145 ? -12.845 16.676 37.074 1.00 39.12 145 THR A C 1
ATOM 1214 O O . THR A 1 145 ? -13.883 16.028 36.950 1.00 39.12 145 THR A O 1
ATOM 1217 N N . SER A 1 146 ? -12.339 17.005 38.261 1.00 41.41 146 SER A N 1
ATOM 1218 C CA . SER A 1 146 ? -13.185 17.436 39.376 1.00 41.41 146 SER A CA 1
ATOM 1219 C C . SER A 1 146 ? -12.383 18.210 40.429 1.00 41.41 146 SER A C 1
ATOM 1221 O O . SER A 1 146 ? -11.171 18.017 40.524 1.00 41.41 146 SER A O 1
ATOM 1223 N N . PRO A 1 147 ? -13.033 19.146 41.145 1.00 51.22 147 PRO A N 1
ATOM 1224 C CA . PRO A 1 147 ? -12.383 20.266 41.812 1.00 51.22 147 PRO A CA 1
ATOM 1225 C C . PRO A 1 147 ? -12.183 20.047 43.320 1.00 51.22 147 PRO A C 1
ATOM 1227 O O . PRO A 1 147 ? -12.883 19.256 43.942 1.00 51.22 147 PRO A O 1
ATOM 1230 N N . ASP A 1 148 ? -11.268 20.849 43.871 1.00 49.59 148 ASP A N 1
ATOM 1231 C CA . ASP A 1 148 ? -11.090 21.198 45.288 1.00 49.59 148 ASP A CA 1
ATOM 1232 C C . ASP A 1 148 ? -10.689 20.097 46.287 1.00 49.59 148 ASP A C 1
ATOM 1234 O O . ASP A 1 148 ? -11.532 19.476 46.920 1.00 49.59 148 ASP A O 1
ATOM 1238 N N . GLU A 1 149 ? -9.382 20.011 46.579 1.00 42.16 149 GLU A N 1
ATOM 1239 C CA . GLU A 1 149 ? -8.876 19.904 47.962 1.00 42.16 149 GLU A CA 1
ATOM 1240 C C . GLU A 1 149 ? -7.398 20.379 48.058 1.00 42.16 149 GLU A C 1
ATOM 1242 O O . GLU A 1 149 ? -6.618 20.171 47.124 1.00 42.16 149 GLU A O 1
ATOM 1247 N N . PRO A 1 150 ? -6.982 21.084 49.136 1.00 44.28 150 PRO A N 1
ATOM 1248 C CA . PRO A 1 150 ? -5.701 21.795 49.199 1.00 44.28 150 PRO A CA 1
ATOM 1249 C C . PRO A 1 150 ? -4.510 20.881 49.563 1.00 44.28 150 PRO A C 1
ATOM 1251 O O . PRO A 1 150 ? -4.686 19.804 50.132 1.00 44.28 150 PRO A O 1
ATOM 1254 N N . PRO A 1 151 ? -3.260 21.305 49.279 1.00 40.00 151 PRO A N 1
ATOM 1255 C CA . PRO A 1 151 ? -2.129 20.391 49.177 1.00 40.00 151 PRO A CA 1
ATOM 1256 C C . PRO A 1 151 ? -1.616 19.935 50.547 1.00 40.00 151 PRO A C 1
ATOM 1258 O O . PRO A 1 151 ? -1.118 20.735 51.346 1.00 40.00 151 PRO A O 1
ATOM 1261 N N . GLN A 1 152 ? -1.643 18.624 50.790 1.00 38.78 152 GLN A N 1
ATOM 1262 C CA . GLN A 1 152 ? -0.940 18.015 51.915 1.00 38.78 152 GLN A CA 1
ATOM 1263 C C . GLN A 1 152 ? 0.562 17.926 51.611 1.00 38.78 152 GLN A C 1
ATOM 1265 O O . GLN A 1 152 ? 1.021 17.160 50.766 1.00 38.78 152 GLN A O 1
ATOM 1270 N N . LYS A 1 153 ? 1.353 18.725 52.332 1.00 40.47 153 LYS A N 1
ATOM 1271 C CA . LYS A 1 153 ? 2.800 18.532 52.453 1.00 40.47 153 LYS A CA 1
ATOM 1272 C C . LYS A 1 153 ? 3.075 17.481 53.525 1.00 40.47 153 LYS A C 1
ATOM 1274 O O . LYS A 1 153 ? 2.795 17.739 54.691 1.00 40.47 153 LYS A O 1
ATOM 1279 N N . SER A 1 154 ? 3.781 16.410 53.182 1.00 36.31 154 SER A N 1
ATOM 1280 C CA . SER A 1 154 ? 4.745 15.808 54.110 1.00 36.31 154 SER A CA 1
ATOM 1281 C C . SER A 1 154 ? 5.786 14.978 53.365 1.00 36.31 154 SER A C 1
ATOM 1283 O O . SER A 1 154 ? 5.509 13.898 52.854 1.00 36.31 154 SER A O 1
ATOM 1285 N N . ASN A 1 155 ? 7.009 15.514 53.354 1.00 42.59 155 ASN A N 1
ATOM 1286 C CA . ASN A 1 155 ? 8.256 14.771 53.201 1.00 42.59 155 ASN A CA 1
ATOM 1287 C C . ASN A 1 155 ? 8.267 13.538 54.126 1.00 42.59 155 ASN A C 1
ATOM 1289 O O . ASN A 1 155 ? 7.649 13.601 55.183 1.00 42.59 155 ASN A O 1
ATOM 1293 N N . TRP A 1 156 ? 9.059 12.511 53.793 1.00 36.88 156 TRP A N 1
ATOM 1294 C CA . TRP A 1 156 ? 10.079 11.879 54.659 1.00 36.88 156 TRP A CA 1
ATOM 1295 C C . TRP A 1 156 ? 10.730 10.674 53.938 1.00 36.88 156 TRP A C 1
ATOM 1297 O O . TRP A 1 156 ? 10.220 9.565 53.933 1.00 36.88 156 TRP A O 1
ATOM 1307 N N . PHE A 1 157 ? 11.869 10.947 53.290 1.00 37.03 157 PHE A N 1
ATOM 1308 C CA . PHE A 1 157 ? 13.145 10.219 53.385 1.00 37.03 157 PHE A CA 1
ATOM 1309 C C . PHE A 1 157 ? 13.194 8.674 53.527 1.00 37.03 157 PHE A C 1
ATOM 1311 O O . PHE A 1 157 ? 12.812 8.144 54.559 1.00 37.03 157 PHE A O 1
ATOM 1318 N N . ARG A 1 158 ? 13.998 8.069 52.619 1.00 35.44 158 ARG A N 1
ATOM 1319 C CA . ARG A 1 158 ? 15.064 7.041 52.846 1.00 35.44 158 ARG A CA 1
ATOM 1320 C C . ARG A 1 158 ? 14.620 5.673 53.406 1.00 35.44 158 ARG A C 1
ATOM 1322 O O . ARG A 1 158 ? 14.028 5.604 54.466 1.00 35.44 158 ARG A O 1
ATOM 1329 N N . ARG A 1 159 ? 15.005 4.518 52.847 1.00 38.28 159 ARG A N 1
ATOM 1330 C CA . ARG A 1 159 ? 16.356 3.966 52.553 1.00 38.28 159 ARG A CA 1
ATOM 1331 C C . ARG A 1 159 ? 16.121 2.603 51.837 1.00 38.28 159 ARG A C 1
ATOM 1333 O O . ARG A 1 159 ? 15.206 1.911 52.252 1.00 38.28 159 ARG A O 1
ATOM 1340 N N . LEU A 1 160 ? 16.740 2.255 50.700 1.00 38.97 160 LEU A N 1
ATOM 1341 C CA . LEU A 1 160 ? 18.136 1.830 50.428 1.00 38.97 160 LEU A CA 1
ATOM 1342 C C . LEU A 1 160 ? 18.458 0.345 50.733 1.00 38.97 160 LEU A C 1
ATOM 1344 O O . LEU A 1 160 ? 18.226 -0.106 51.851 1.00 38.97 160 LEU A O 1
ATOM 1348 N N . PHE A 1 161 ? 19.149 -0.268 49.751 1.00 36.62 161 PHE A N 1
ATOM 1349 C CA . PHE A 1 161 ? 19.870 -1.562 49.679 1.00 36.62 161 PHE A CA 1
ATOM 1350 C C . PHE A 1 161 ? 19.029 -2.787 49.255 1.00 36.62 161 PHE A C 1
ATOM 1352 O O . PHE A 1 161 ? 17.943 -2.989 49.784 1.00 36.62 161 PHE A O 1
ATOM 1359 N N . HIS A 1 162 ? 19.448 -3.612 48.283 1.00 37.81 162 HIS A N 1
ATOM 1360 C CA . HIS A 1 162 ? 20.812 -3.977 47.856 1.00 37.81 162 HIS A CA 1
ATOM 1361 C C . HIS A 1 162 ? 21.145 -3.717 46.384 1.00 37.81 162 HIS A C 1
ATOM 1363 O O . HIS A 1 162 ? 20.245 -3.877 45.535 1.00 37.81 162 HIS A O 1
#

Organism: NCBI:txid81947

Sequence (162 aa):
MSTLFNTVQYRLPDKDIQTFLSYIEERKLFQYLDYFLLDRQRFLPQFQEEMTYLASDTTISQAFLDTHHYHVVSRTIDGDYLAANNQQVVVIPKSFHLNDLEYFNMPMIDFWVALEKGEIDSQFLPDFSSDMMEDIEEPIEESSTSPDEPPQKSNWFRRLFH

Foldseek 3Di:
DQDDLSVVVVVQPDLFPVSVLVVCVVVVVQDDLNFKGQNCVPCVVVVQVLCVVLDDPFFDDPVNCVVQVWDWGIATPQGWTWIDGSFKIWIQGSNRGPVPIDIDGHGPSVVVVCQCCQNDDDPPDDRPHPVSDDDPDDPPPPPPDDDDDDDDDDDDDDDDDD

Secondary structure (DSSP, 8-state):
---HHHHHHTTSSS--HHHHHHHHHHTT--EETTTEE--HHHHHHHHHHHHHHT-STTB--HHHHHHHT-EEEEEETTS-EEEE-SS-EEEE-TT-BGGG-EEESS-HHHHHHHHHTT----SSSPP--TTS------------------------------